Protein AF-A0AB36ESC4-F1 (afdb_monomer)

pLDDT: mean 75.68, std 12.0, range [37.5, 91.62]

Secondary structure (DSSP, 8-state):
--------HHHHHHHHHHHHHHHHHHHHHH-HHHHHHHHHHHHHHHHHTTSS-HHHHHHHHHHHHHHHHHHHHHHHHHHHHHHHHHHHHHTTTT-

Nearest PDB structures (foldseek):
  6o35-assembly1_A  TM=6.332E-01  e=1.457E+00  synthetic construct
  6m6z-assembly1_D  TM=6.536E-01  e=2.249E+00  Escherichia coli
  6o35-assembly1_B-2  TM=6.352E-01  e=3.694E+00  synthetic construct
  6u1s-assembly1_A  TM=6.611E-01  e=9.370E+00  synthetic construct
  1yxr-assembly1_A  TM=3.602E-01  e=3.931E+00  Homo sapiens

Solvent-accessible surface area (backbone atoms only — not comparable to full-atom values): 5425 Å² total; per-residue (Å²): 135,83,80,74,77,75,73,53,67,66,60,54,51,52,53,50,50,54,53,52,52,53,52,34,57,56,33,39,78,78,40,44,70,60,20,52,52,54,50,53,52,51,51,49,52,37,37,77,70,68,75,43,53,74,68,53,47,54,53,52,50,52,51,51,53,51,53,41,53,54,45,52,51,52,51,51,54,49,54,50,51,56,49,53,54,53,57,56,59,57,70,62,75,83,115

Sequence (95 aa):
MSCRKARSPHRAATSLLFRLLRIIRFDLHRDPNVAATRFRQLVLLFRVAGYVDDLQVSRLNKLGDNALYYGLRAALHRARADFWTRHRSEHVKDS

Radius of gyration: 20.74 Å; Cα contacts (8 Å, |Δi|>4): 40; chains: 1; bounding box: 50×39×59 Å

Mean predicted aligned error: 10.77 Å

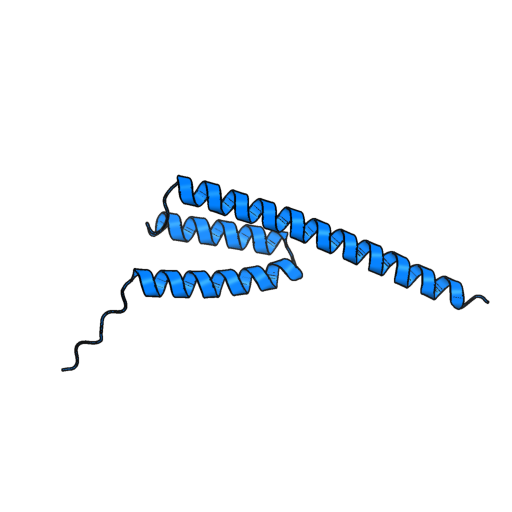Structure (mmCIF, N/CA/C/O backbone):
data_AF-A0AB36ESC4-F1
#
_entry.id   AF-A0AB36ESC4-F1
#
loop_
_atom_site.group_PDB
_atom_site.id
_atom_site.type_symbol
_atom_site.label_atom_id
_atom_site.label_alt_id
_atom_site.label_comp_id
_atom_site.label_asym_id
_atom_site.lab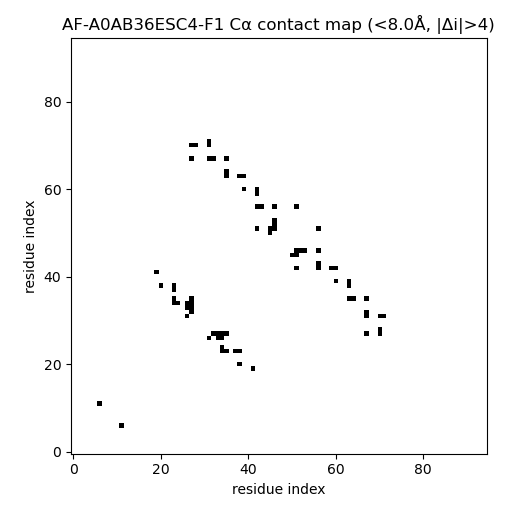el_entity_id
_atom_site.label_seq_id
_atom_site.pdbx_PDB_ins_code
_atom_site.Cartn_x
_atom_site.Cartn_y
_atom_site.Cartn_z
_atom_site.occupancy
_atom_site.B_iso_or_equiv
_atom_site.auth_seq_id
_atom_site.auth_comp_id
_atom_site.auth_asym_id
_atom_site.auth_atom_id
_atom_site.pdbx_PDB_model_num
ATOM 1 N N . MET A 1 1 ? -18.614 -33.598 20.642 1.00 37.50 1 MET A N 1
ATOM 2 C CA . MET A 1 1 ? -18.604 -32.292 19.942 1.00 37.50 1 MET A CA 1
ATOM 3 C C . MET A 1 1 ? -17.238 -31.652 20.130 1.00 37.50 1 MET A C 1
ATOM 5 O O . MET A 1 1 ? -16.898 -31.281 21.242 1.00 37.50 1 MET A O 1
ATOM 9 N N . SER A 1 2 ? -16.411 -31.617 19.082 1.00 43.91 2 SER A N 1
ATOM 10 C CA . SER A 1 2 ? -15.066 -31.034 19.154 1.00 43.91 2 SER A CA 1
ATOM 11 C C . SER A 1 2 ? -15.174 -29.518 18.998 1.00 43.91 2 SER A C 1
ATOM 13 O O . SER A 1 2 ? -15.546 -29.028 17.929 1.00 43.91 2 SER A O 1
ATOM 15 N N . CYS A 1 3 ? -14.899 -28.776 20.071 1.00 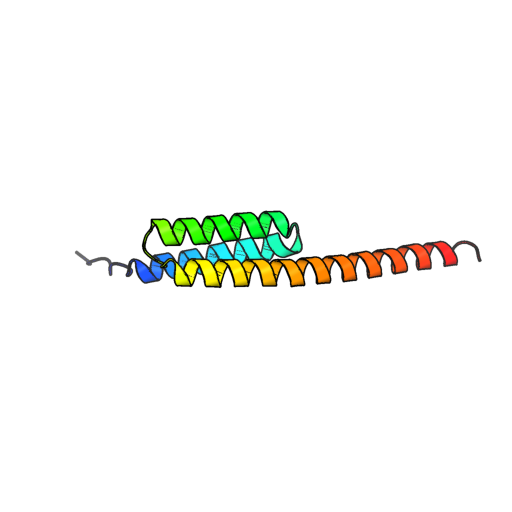48.25 3 CYS A N 1
ATOM 16 C CA . CYS A 1 3 ? -14.757 -27.326 20.031 1.00 48.25 3 CYS A CA 1
ATOM 17 C C . CYS A 1 3 ? -13.633 -26.989 19.044 1.00 48.25 3 CYS A C 1
ATOM 19 O O . CYS A 1 3 ? -12.452 -27.165 19.351 1.00 48.25 3 CYS A O 1
ATOM 21 N N . ARG A 1 4 ? -13.991 -26.530 17.836 1.00 54.38 4 ARG A N 1
ATOM 22 C CA . ARG A 1 4 ? -13.029 -25.978 16.876 1.00 54.38 4 ARG A CA 1
ATOM 23 C C . ARG A 1 4 ? -12.253 -24.893 17.607 1.00 54.38 4 ARG A C 1
ATOM 25 O O . ARG A 1 4 ? -12.823 -23.865 17.954 1.00 54.38 4 ARG A O 1
ATOM 32 N N . LYS A 1 5 ? -10.968 -25.148 17.852 1.00 52.41 5 LYS A N 1
ATOM 33 C CA . LYS A 1 5 ? -9.996 -24.213 18.422 1.00 52.41 5 LYS A CA 1
ATOM 34 C C . LYS A 1 5 ? -10.153 -22.883 17.684 1.00 52.41 5 LYS A C 1
ATOM 36 O O . LYS A 1 5 ? -9.730 -22.780 16.532 1.00 52.41 5 LYS A O 1
ATOM 41 N N . ALA A 1 6 ? -10.843 -21.919 18.297 1.00 54.19 6 ALA A N 1
ATOM 42 C CA . ALA A 1 6 ? -11.089 -20.618 17.698 1.00 54.19 6 ALA A CA 1
ATOM 43 C C . ALA A 1 6 ? -9.718 -20.040 17.343 1.00 54.19 6 ALA A C 1
ATOM 45 O O . ALA A 1 6 ? -8.892 -19.785 18.223 1.00 54.19 6 ALA A O 1
ATOM 46 N N . ARG A 1 7 ? -9.404 -19.947 16.044 1.00 58.88 7 ARG A N 1
ATOM 47 C CA . ARG A 1 7 ? -8.174 -19.281 15.617 1.00 58.88 7 ARG A CA 1
ATOM 48 C C . ARG A 1 7 ? -8.285 -17.865 16.144 1.00 58.88 7 ARG A C 1
ATOM 50 O O . ARG A 1 7 ? -9.217 -17.164 15.770 1.00 58.88 7 ARG A O 1
ATOM 57 N N . SER A 1 8 ? -7.352 -17.488 17.017 1.00 70.62 8 SER A N 1
ATOM 58 C CA . SER A 1 8 ? -7.229 -16.118 17.504 1.00 70.62 8 SER A CA 1
ATOM 59 C C . SER A 1 8 ? -7.408 -15.159 16.315 1.00 70.62 8 SER A C 1
ATOM 61 O O . SER A 1 8 ? -6.694 -15.326 15.317 1.00 70.62 8 SER A O 1
ATOM 63 N N . PRO A 1 9 ? -8.354 -14.205 16.377 1.00 69.94 9 PRO A N 1
ATOM 64 C CA . PRO A 1 9 ? -8.630 -13.283 15.273 1.00 69.94 9 PRO A CA 1
ATOM 65 C C . PRO A 1 9 ? -7.358 -12.544 14.833 1.00 69.94 9 PRO A C 1
ATOM 67 O O . PRO A 1 9 ? -7.120 -12.367 13.640 1.00 69.94 9 PRO A O 1
ATOM 70 N N . HIS A 1 10 ? -6.448 -12.276 15.774 1.00 70.62 10 HIS A N 1
ATOM 71 C CA . HIS A 1 10 ? -5.127 -11.720 15.491 1.00 70.62 10 HIS A CA 1
ATOM 72 C C . HIS A 1 10 ? -4.262 -12.611 14.598 1.00 70.62 10 HIS A C 1
ATOM 74 O O . HIS A 1 10 ? -3.626 -12.091 13.686 1.00 70.62 10 HIS A O 1
ATOM 80 N N . ARG A 1 11 ? -4.252 -13.939 14.799 1.00 75.81 11 ARG A N 1
ATOM 81 C CA . ARG A 1 11 ? -3.490 -14.881 13.950 1.00 75.81 11 ARG A CA 1
ATOM 82 C C . ARG A 1 11 ? -4.041 -14.951 12.528 1.00 75.81 11 ARG A C 1
ATOM 84 O O . ARG A 1 11 ? -3.275 -15.095 11.577 1.00 75.81 11 ARG A O 1
ATOM 91 N N . ALA A 1 12 ? -5.361 -14.864 12.375 1.00 78.38 12 ALA A N 1
ATOM 92 C CA . ALA A 1 12 ? -5.991 -14.819 11.059 1.00 78.38 12 ALA A CA 1
ATOM 93 C C . ALA A 1 12 ? -5.649 -13.508 10.330 1.00 78.38 12 ALA A C 1
ATOM 95 O O . ALA A 1 12 ? -5.240 -13.548 9.170 1.00 78.38 12 ALA A O 1
ATOM 96 N N . ALA A 1 13 ? -5.720 -12.373 11.032 1.00 77.12 13 ALA A N 1
ATOM 97 C CA . ALA A 1 13 ? -5.371 -11.061 10.495 1.00 77.12 13 ALA A CA 1
ATOM 98 C C . ALA A 1 13 ? -3.887 -10.956 10.107 1.00 77.12 13 ALA A C 1
ATOM 100 O O . ALA A 1 13 ? -3.576 -10.483 9.017 1.00 77.12 13 ALA A O 1
ATOM 101 N N . THR A 1 14 ? -2.960 -11.471 10.925 1.00 80.44 14 THR A N 1
ATOM 102 C CA . THR A 1 14 ? -1.530 -11.504 10.554 1.00 80.44 14 THR A CA 1
ATOM 103 C C . THR A 1 14 ? -1.282 -12.401 9.348 1.00 80.44 14 THR A C 1
ATOM 105 O O . THR A 1 14 ? -0.556 -12.013 8.437 1.00 80.44 14 THR A O 1
ATOM 108 N N . SER A 1 15 ? -1.898 -13.586 9.292 1.00 82.31 15 SER A N 1
ATOM 109 C CA . SER A 1 15 ? -1.762 -14.476 8.132 1.00 82.31 15 SER A CA 1
ATOM 110 C C . SER A 1 15 ? -2.265 -13.821 6.841 1.00 82.31 15 SER A C 1
ATOM 112 O O . SER A 1 15 ? -1.611 -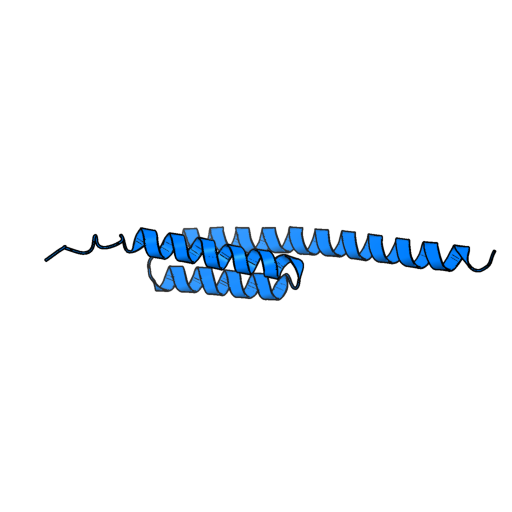13.930 5.800 1.00 82.31 15 SER A O 1
ATOM 114 N N . LEU A 1 16 ? -3.391 -13.107 6.915 1.00 80.44 16 LEU A N 1
ATOM 115 C CA . LEU A 1 16 ? -3.937 -12.336 5.803 1.00 80.44 16 LEU A CA 1
ATOM 116 C C . LEU A 1 16 ? -2.985 -11.205 5.389 1.00 80.44 16 LEU A C 1
ATOM 118 O O . LEU A 1 16 ? -2.690 -11.073 4.203 1.00 80.44 16 LEU A O 1
ATOM 122 N N . LEU A 1 17 ? -2.442 -10.456 6.356 1.00 81.69 17 LEU A N 1
ATOM 123 C CA . LEU A 1 17 ? -1.470 -9.388 6.116 1.00 81.69 17 LEU A CA 1
ATOM 124 C C . LEU A 1 17 ? -0.256 -9.906 5.336 1.00 81.69 17 LEU A C 1
ATOM 126 O O . LEU A 1 17 ? 0.094 -9.348 4.301 1.00 81.69 17 LEU A O 1
ATOM 130 N N . PHE A 1 18 ? 0.351 -11.012 5.778 1.00 80.31 18 PHE A N 1
ATOM 131 C CA . PHE A 1 18 ? 1.513 -11.600 5.103 1.00 80.31 18 PHE A CA 1
ATOM 132 C C . PHE A 1 18 ? 1.208 -12.043 3.669 1.00 80.31 18 PHE A C 1
ATOM 134 O O . PHE A 1 18 ? 2.030 -11.846 2.772 1.00 80.31 18 PHE A O 1
ATOM 141 N N . ARG A 1 19 ? 0.028 -12.627 3.432 1.00 80.38 19 ARG A N 1
ATOM 142 C CA . ARG A 1 19 ? -0.398 -13.027 2.082 1.00 80.38 19 ARG A CA 1
ATOM 143 C C . ARG A 1 19 ? -0.582 -11.814 1.171 1.00 80.38 19 ARG A C 1
ATOM 145 O O . ARG A 1 19 ? -0.098 -11.839 0.044 1.00 80.38 19 ARG A O 1
ATOM 152 N N . LEU A 1 20 ? -1.217 -10.753 1.665 1.00 79.31 20 LEU A N 1
ATOM 153 C CA . LEU A 1 20 ? -1.458 -9.531 0.894 1.00 79.31 20 LEU A CA 1
ATOM 154 C C . LEU A 1 20 ? -0.155 -8.765 0.618 1.00 79.31 20 LEU A C 1
ATOM 156 O O . LEU A 1 20 ? 0.074 -8.342 -0.512 1.00 79.31 20 LEU A O 1
ATOM 160 N N . LEU A 1 21 ? 0.761 -8.693 1.589 1.00 79.44 21 LEU A N 1
ATOM 161 C CA . LEU A 1 21 ? 2.099 -8.120 1.389 1.00 79.44 21 LEU A CA 1
ATOM 162 C C . LEU A 1 21 ? 2.910 -8.876 0.330 1.00 79.44 21 LEU A C 1
ATOM 164 O O . LEU A 1 21 ? 3.648 -8.262 -0.440 1.00 79.44 21 LEU A O 1
ATOM 168 N N . ARG A 1 22 ? 2.765 -10.204 0.247 1.00 79.56 22 ARG A N 1
ATOM 169 C CA . ARG A 1 22 ? 3.434 -11.008 -0.785 1.00 79.56 22 ARG A CA 1
ATOM 170 C C . ARG A 1 22 ? 2.926 -10.683 -2.192 1.00 79.56 22 ARG A C 1
ATOM 172 O O . ARG A 1 22 ? 3.733 -10.641 -3.116 1.00 79.56 22 ARG A O 1
ATOM 179 N N . ILE A 1 23 ? 1.626 -10.429 -2.345 1.00 74.31 23 ILE A N 1
ATOM 180 C CA . ILE A 1 23 ? 1.023 -10.009 -3.621 1.00 74.31 23 ILE A CA 1
ATOM 181 C C . ILE A 1 23 ? 1.540 -8.621 -4.010 1.00 74.31 23 ILE A C 1
ATOM 183 O O . ILE A 1 23 ? 2.037 -8.441 -5.116 1.00 74.31 23 ILE A O 1
ATOM 187 N N . ILE A 1 24 ? 1.536 -7.675 -3.069 1.00 73.69 24 ILE A N 1
ATOM 188 C CA . ILE A 1 24 ? 2.049 -6.315 -3.290 1.00 73.69 24 ILE A CA 1
ATOM 189 C C . ILE A 1 24 ? 3.531 -6.334 -3.688 1.00 73.69 24 ILE A C 1
ATOM 191 O O . ILE A 1 24 ? 3.944 -5.584 -4.568 1.00 73.69 24 ILE A O 1
ATOM 195 N N . ARG A 1 25 ? 4.346 -7.211 -3.085 1.00 73.12 25 ARG A N 1
ATOM 196 C CA . ARG A 1 25 ? 5.754 -7.381 -3.475 1.00 73.12 25 ARG A CA 1
ATOM 197 C C . ARG A 1 25 ? 5.899 -7.833 -4.928 1.00 73.12 25 ARG A C 1
ATOM 199 O O . ARG A 1 25 ? 6.834 -7.408 -5.596 1.00 73.12 25 ARG A O 1
ATOM 206 N N . PHE A 1 26 ? 5.010 -8.700 -5.405 1.00 70.69 26 PHE A N 1
ATOM 207 C CA . PHE A 1 26 ? 5.015 -9.112 -6.804 1.00 70.69 26 PHE A CA 1
ATOM 208 C C . PHE A 1 26 ? 4.643 -7.942 -7.723 1.00 70.69 26 PHE A C 1
ATOM 210 O O . PHE A 1 26 ? 5.342 -7.691 -8.702 1.00 70.69 26 PHE A O 1
ATOM 217 N N . ASP A 1 27 ? 3.611 -7.175 -7.361 1.00 69.50 27 ASP A N 1
ATOM 218 C CA . ASP A 1 27 ? 3.222 -5.974 -8.105 1.00 69.50 27 ASP A CA 1
ATOM 219 C C . ASP A 1 27 ? 4.334 -4.922 -8.131 1.00 69.50 27 ASP A C 1
ATOM 221 O O . ASP A 1 27 ? 4.522 -4.291 -9.160 1.00 69.50 27 ASP A O 1
ATOM 225 N N . LEU A 1 28 ? 5.125 -4.772 -7.060 1.00 70.12 28 LEU A N 1
ATOM 226 C CA . LEU A 1 28 ? 6.218 -3.791 -6.985 1.00 70.12 28 LEU A CA 1
ATOM 227 C C . LEU A 1 28 ? 7.235 -3.952 -8.126 1.00 70.12 28 LEU A C 1
ATOM 229 O O . LEU A 1 28 ? 7.807 -2.968 -8.588 1.00 70.12 28 LEU A O 1
ATOM 233 N N . HIS A 1 29 ? 7.454 -5.185 -8.587 1.00 70.44 29 HIS A N 1
ATOM 234 C CA . HIS A 1 29 ? 8.351 -5.470 -9.706 1.00 70.44 29 HIS A CA 1
ATOM 235 C C . HIS A 1 29 ? 7.737 -5.160 -11.076 1.00 70.44 29 HIS A C 1
ATOM 237 O O . HIS A 1 29 ? 8.484 -4.959 -12.032 1.00 70.44 29 HIS A O 1
ATOM 243 N N . ARG A 1 30 ? 6.404 -5.147 -11.185 1.00 73.12 30 ARG A N 1
ATOM 244 C CA . ARG A 1 30 ? 5.673 -4.929 -12.440 1.00 73.12 30 ARG A CA 1
ATOM 245 C C . ARG A 1 30 ? 5.228 -3.477 -12.597 1.00 73.12 30 ARG A C 1
ATOM 247 O O . ARG A 1 30 ? 5.444 -2.889 -13.649 1.00 73.12 30 ARG A O 1
ATOM 254 N N . ASP A 1 31 ? 4.601 -2.932 -11.562 1.00 77.56 31 ASP A N 1
ATOM 255 C CA . ASP A 1 31 ? 4.117 -1.560 -11.474 1.00 77.56 31 ASP A CA 1
ATOM 256 C C . ASP A 1 31 ? 4.212 -1.064 -10.014 1.00 77.56 31 ASP A C 1
ATOM 258 O O . ASP A 1 31 ? 3.365 -1.393 -9.168 1.00 77.56 31 ASP A O 1
ATOM 262 N N . PRO A 1 32 ? 5.236 -0.255 -9.691 1.00 74.00 32 PRO A N 1
ATOM 263 C CA . PRO A 1 32 ? 5.435 0.233 -8.335 1.00 74.00 32 PRO A CA 1
ATOM 264 C C . PRO A 1 32 ? 4.302 1.157 -7.864 1.00 74.00 32 PRO A C 1
ATOM 266 O O . PRO A 1 32 ? 3.953 1.125 -6.686 1.00 74.00 32 PRO A O 1
ATOM 269 N N . ASN A 1 33 ? 3.657 1.924 -8.747 1.00 76.50 33 ASN A N 1
ATOM 270 C CA . ASN A 1 33 ? 2.583 2.846 -8.360 1.00 76.50 33 ASN A CA 1
ATOM 271 C C . ASN A 1 33 ? 1.304 2.094 -7.963 1.00 76.50 33 ASN A C 1
ATOM 273 O O . ASN A 1 33 ? 0.615 2.456 -7.001 1.00 76.50 33 ASN A O 1
ATOM 277 N N . VAL A 1 34 ? 0.996 1.002 -8.663 1.00 81.75 34 VAL A N 1
ATOM 278 C CA . VAL A 1 34 ? -0.125 0.125 -8.299 1.00 81.75 34 VAL A CA 1
ATOM 279 C C . VAL A 1 34 ? 0.157 -0.582 -6.973 1.00 81.75 34 VAL A C 1
ATOM 281 O O . VAL A 1 34 ? -0.719 -0.630 -6.103 1.00 81.75 34 VAL A O 1
ATOM 284 N N . ALA A 1 35 ? 1.387 -1.063 -6.768 1.00 82.25 35 ALA A N 1
ATOM 285 C CA . ALA A 1 35 ? 1.805 -1.667 -5.504 1.00 82.25 35 ALA A CA 1
ATOM 286 C C . ALA A 1 35 ? 1.681 -0.685 -4.322 1.00 82.25 35 ALA A C 1
ATOM 288 O O . ALA A 1 35 ? 1.156 -1.055 -3.269 1.00 82.25 35 ALA A O 1
ATOM 289 N N . ALA A 1 36 ? 2.075 0.580 -4.516 1.00 80.69 36 ALA A N 1
ATOM 290 C CA . ALA A 1 36 ? 1.915 1.667 -3.545 1.00 80.69 36 ALA A CA 1
ATOM 291 C C . ALA A 1 36 ? 0.466 1.822 -3.083 1.00 80.69 36 ALA A C 1
ATOM 293 O O . ALA A 1 36 ? 0.161 1.886 -1.891 1.00 80.69 36 ALA A O 1
ATOM 294 N N . THR A 1 37 ? -0.432 1.887 -4.064 1.00 84.12 37 THR A N 1
ATOM 295 C CA . THR A 1 37 ? -1.852 2.145 -3.848 1.00 84.12 37 THR A CA 1
ATOM 296 C C . THR A 1 37 ? -2.483 0.991 -3.079 1.00 84.12 37 THR A C 1
ATOM 298 O O . THR A 1 37 ? -3.147 1.213 -2.066 1.00 84.12 37 THR A O 1
ATOM 301 N N . ARG A 1 38 ? -2.192 -0.250 -3.490 1.00 85.69 38 ARG A N 1
ATOM 302 C CA . ARG A 1 38 ? -2.663 -1.465 -2.808 1.00 85.69 38 ARG A CA 1
ATOM 303 C C . ARG A 1 38 ? -2.135 -1.558 -1.377 1.00 85.69 38 ARG A C 1
ATOM 305 O O . ARG A 1 38 ? -2.879 -1.931 -0.473 1.00 85.69 38 ARG A O 1
ATOM 312 N N . PHE A 1 39 ? -0.879 -1.174 -1.146 1.00 86.31 39 PHE A N 1
ATOM 313 C CA . PHE A 1 39 ? -0.301 -1.125 0.196 1.00 86.31 39 PHE A CA 1
ATOM 314 C C . PHE A 1 39 ? -1.016 -0.113 1.099 1.00 86.31 39 PHE A C 1
ATOM 316 O O . PHE A 1 39 ? -1.409 -0.459 2.211 1.00 86.31 39 PHE A O 1
ATOM 323 N N . ARG A 1 40 ? -1.261 1.111 0.619 1.00 87.31 40 ARG A N 1
ATOM 324 C CA . ARG A 1 40 ? -1.987 2.136 1.390 1.00 87.31 40 ARG A CA 1
ATOM 325 C C . ARG A 1 40 ? -3.426 1.708 1.698 1.00 87.31 40 ARG A C 1
ATOM 327 O O . ARG A 1 40 ? -3.889 1.891 2.822 1.00 87.31 40 ARG A O 1
ATOM 334 N N . GLN A 1 41 ? -4.111 1.077 0.740 1.00 89.12 41 GLN A N 1
ATOM 335 C CA . GLN A 1 41 ? -5.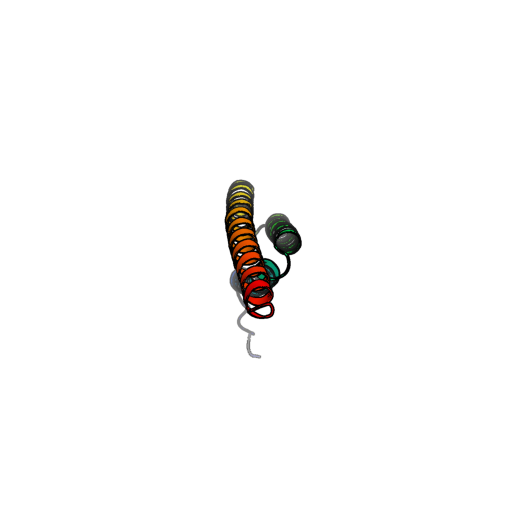443 0.492 0.949 1.00 89.12 41 GLN A CA 1
ATOM 336 C C . GLN A 1 41 ? -5.427 -0.601 2.027 1.00 89.12 41 GLN A C 1
ATOM 338 O O . GLN A 1 41 ? -6.309 -0.635 2.882 1.00 89.12 41 GLN A O 1
ATOM 343 N N . LEU A 1 42 ? -4.406 -1.461 2.029 1.00 89.00 42 LEU A N 1
ATOM 344 C CA . LEU A 1 42 ? -4.231 -2.499 3.043 1.00 89.00 42 LEU A CA 1
ATOM 345 C C . LEU A 1 42 ? -4.027 -1.904 4.442 1.00 89.00 42 LEU A C 1
ATOM 347 O O . LEU A 1 42 ? -4.677 -2.335 5.391 1.00 89.00 42 LEU A O 1
ATOM 351 N N . VAL A 1 43 ? -3.165 -0.894 4.569 1.00 88.38 43 VAL A N 1
ATOM 352 C CA . VAL A 1 43 ? -2.933 -0.190 5.840 1.00 88.38 43 VAL A CA 1
ATOM 353 C C . VAL A 1 43 ? -4.229 0.453 6.348 1.00 88.38 43 VAL A C 1
ATOM 355 O O . VAL A 1 43 ? -4.554 0.327 7.529 1.00 88.38 43 VAL A O 1
ATOM 358 N N . LEU A 1 44 ? -5.011 1.076 5.459 1.00 89.75 44 LEU A N 1
ATOM 359 C CA . LEU A 1 44 ? -6.305 1.667 5.805 1.00 89.75 44 LEU A CA 1
ATOM 360 C C . LEU A 1 44 ? -7.314 0.613 6.286 1.00 89.75 44 LEU A C 1
ATOM 362 O O . LEU A 1 44 ? -7.983 0.832 7.293 1.00 89.75 44 LEU A O 1
ATOM 366 N N . LEU A 1 45 ? -7.395 -0.544 5.623 1.00 90.12 45 LEU A N 1
ATOM 367 C CA . LEU A 1 45 ? -8.267 -1.647 6.044 1.00 90.12 45 LEU A CA 1
ATOM 368 C C . LEU A 1 45 ? -7.912 -2.148 7.447 1.00 90.12 45 LEU A C 1
ATOM 370 O O . LEU A 1 45 ? -8.801 -2.380 8.264 1.00 90.12 45 LEU A O 1
ATOM 374 N N . PHE A 1 46 ? -6.620 -2.277 7.751 1.00 86.75 46 PHE A N 1
ATOM 375 C CA . PHE A 1 46 ? -6.164 -2.701 9.075 1.00 86.75 46 PHE A CA 1
ATOM 376 C C . PHE A 1 46 ? -6.448 -1.648 10.149 1.00 86.75 46 PHE A C 1
ATOM 378 O O . PHE A 1 46 ? -6.759 -2.019 11.281 1.00 86.75 46 PHE A O 1
ATOM 385 N N . ARG A 1 47 ? -6.396 -0.356 9.800 1.00 90.31 47 ARG A N 1
ATOM 386 C CA . ARG A 1 47 ? -6.795 0.737 10.696 1.00 90.31 47 ARG A CA 1
ATOM 387 C C . ARG A 1 47 ? -8.288 0.671 11.010 1.00 90.31 47 ARG A C 1
ATOM 389 O O . ARG A 1 47 ? -8.662 0.675 12.175 1.00 90.31 47 ARG A O 1
ATOM 396 N N . VAL A 1 48 ? -9.134 0.577 9.981 1.00 91.62 48 VAL A N 1
ATOM 397 C CA . VAL A 1 48 ? -10.601 0.508 10.136 1.00 91.62 48 VAL A CA 1
ATOM 398 C C . VAL A 1 48 ? -11.017 -0.727 10.938 1.00 91.62 48 VAL A C 1
ATOM 400 O O . VAL A 1 48 ? -11.939 -0.660 11.741 1.00 91.62 48 VAL A O 1
ATOM 403 N N . ALA A 1 49 ? -10.304 -1.841 10.775 1.00 87.06 49 ALA A N 1
ATOM 404 C CA . ALA A 1 49 ? -10.538 -3.063 11.536 1.00 87.06 49 ALA A CA 1
ATOM 405 C C . ALA A 1 49 ? -9.937 -3.052 12.961 1.00 87.06 49 ALA A C 1
ATOM 407 O O . ALA A 1 49 ? -10.032 -4.057 13.662 1.00 87.06 49 ALA A O 1
ATOM 408 N N . GLY A 1 50 ? -9.309 -1.950 13.392 1.00 88.12 50 GLY A N 1
ATOM 409 C CA . GLY A 1 50 ? -8.763 -1.790 14.744 1.00 88.12 50 GLY A CA 1
ATOM 410 C C . GLY A 1 50 ? -7.478 -2.578 15.021 1.00 88.12 50 GLY A C 1
ATOM 411 O O . GLY A 1 50 ? -7.114 -2.764 16.178 1.00 88.12 50 GLY A O 1
ATOM 412 N N . TYR A 1 51 ? -6.783 -3.058 13.984 1.00 85.81 51 TYR A N 1
ATOM 413 C CA . TYR A 1 51 ? -5.533 -3.812 14.140 1.00 85.81 51 TYR A CA 1
ATOM 414 C C . TYR A 1 51 ? -4.288 -2.928 14.243 1.00 85.81 51 TYR A C 1
ATOM 416 O O . TYR A 1 51 ? -3.263 -3.403 14.727 1.00 85.81 51 TYR A O 1
ATOM 424 N N . VAL A 1 52 ? -4.355 -1.683 13.762 1.00 86.56 52 VAL A N 1
ATOM 425 C CA . VAL A 1 52 ? -3.244 -0.721 13.795 1.00 86.56 52 VAL A CA 1
ATOM 426 C C . VAL A 1 52 ? -3.744 0.665 14.195 1.00 86.56 52 VAL A C 1
ATOM 428 O O . VAL A 1 52 ? -4.839 1.073 13.808 1.00 86.56 52 VAL A O 1
ATOM 431 N N . ASP A 1 53 ? -2.927 1.386 14.960 1.00 90.62 53 ASP A N 1
ATOM 432 C CA . ASP A 1 53 ? -3.191 2.763 15.388 1.00 90.62 53 ASP A CA 1
ATOM 433 C C . ASP A 1 53 ? -2.646 3.808 14.388 1.00 90.62 53 ASP A C 1
ATOM 435 O O . ASP A 1 53 ? -1.961 3.482 13.414 1.00 90.62 53 ASP A O 1
ATOM 439 N N . ASP A 1 54 ? -2.938 5.088 14.627 1.00 89.75 54 ASP A N 1
ATOM 440 C CA . ASP A 1 54 ? -2.514 6.199 13.764 1.00 89.75 54 ASP A CA 1
ATOM 441 C C . ASP A 1 54 ? -0.991 6.328 13.620 1.00 89.75 54 ASP A C 1
ATOM 443 O O . ASP A 1 54 ? -0.476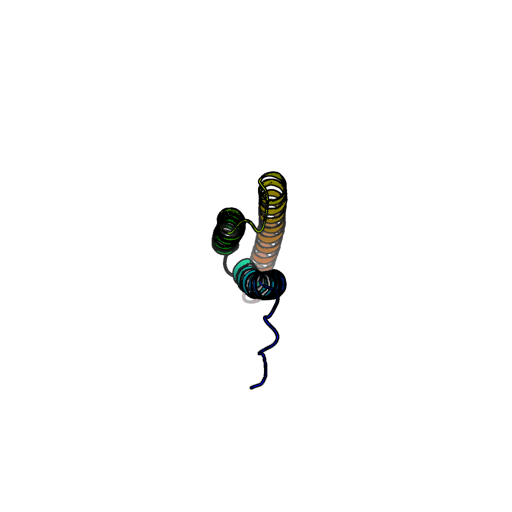 6.649 12.541 1.00 89.75 54 ASP A O 1
ATOM 447 N N . LEU A 1 55 ? -0.249 6.041 14.690 1.00 91.25 55 LEU A N 1
ATOM 448 C CA . LEU A 1 55 ? 1.208 6.089 14.681 1.00 91.25 55 LEU A CA 1
ATOM 449 C C . LEU A 1 55 ? 1.776 4.956 13.816 1.00 91.25 55 LEU A C 1
ATOM 451 O O . LEU A 1 55 ? 2.702 5.173 13.029 1.00 91.25 55 LEU A O 1
ATOM 455 N N . GLN A 1 56 ? 1.206 3.758 13.926 1.00 88.12 56 GLN A N 1
ATOM 456 C CA . GLN A 1 56 ? 1.553 2.601 13.108 1.00 88.12 56 GLN A CA 1
ATOM 457 C C . GLN A 1 56 ? 1.225 2.848 11.636 1.00 88.12 56 GLN A C 1
ATOM 459 O O . GLN A 1 56 ? 2.070 2.583 10.784 1.00 88.12 56 GLN A O 1
ATOM 464 N N . VAL A 1 57 ? 0.065 3.433 11.326 1.00 88.62 57 VAL A N 1
ATOM 465 C CA . VAL A 1 57 ? -0.314 3.823 9.957 1.00 88.62 57 VAL A CA 1
ATOM 466 C C . VAL A 1 57 ? 0.703 4.795 9.358 1.00 88.62 57 VAL A C 1
ATOM 468 O O . VAL A 1 57 ? 1.166 4.585 8.238 1.00 88.62 57 VAL A O 1
ATOM 471 N N . SER A 1 58 ? 1.109 5.825 10.107 1.00 88.25 58 SER A N 1
ATOM 472 C CA . SER A 1 58 ? 2.112 6.799 9.654 1.00 88.25 58 SER A CA 1
ATOM 473 C C . SER A 1 58 ? 3.467 6.142 9.352 1.00 88.25 58 SER A C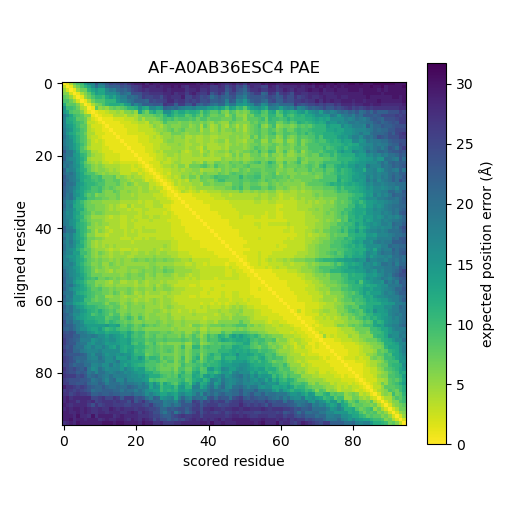 1
ATOM 475 O O . SER A 1 58 ? 4.065 6.377 8.298 1.00 88.25 58 SER A O 1
ATOM 477 N N . ARG A 1 59 ? 3.934 5.250 10.237 1.00 87.88 59 ARG A N 1
ATOM 478 C CA . ARG A 1 59 ? 5.182 4.491 10.043 1.00 87.88 59 ARG A CA 1
ATOM 479 C C . ARG A 1 59 ? 5.101 3.542 8.849 1.00 87.88 59 ARG A C 1
ATOM 481 O O . ARG A 1 59 ? 6.046 3.476 8.066 1.00 87.88 59 ARG A O 1
ATOM 488 N N . LEU A 1 60 ? 3.983 2.834 8.698 1.00 86.25 60 LEU A N 1
ATOM 489 C CA . LEU A 1 60 ? 3.746 1.921 7.583 1.00 86.25 60 LEU A CA 1
ATOM 490 C C . LEU A 1 60 ? 3.716 2.674 6.254 1.00 86.25 60 LEU A C 1
ATOM 492 O O . LEU A 1 60 ? 4.386 2.253 5.318 1.00 86.25 60 LEU A O 1
ATOM 496 N N . ASN A 1 61 ? 3.033 3.816 6.180 1.00 85.75 61 ASN A N 1
ATOM 497 C CA . ASN A 1 61 ? 3.007 4.640 4.971 1.00 85.75 61 ASN A CA 1
ATOM 498 C C . ASN A 1 61 ? 4.403 5.156 4.597 1.00 85.75 61 ASN A C 1
ATOM 500 O O . ASN A 1 61 ? 4.798 5.004 3.445 1.00 85.75 61 ASN A O 1
ATOM 504 N N . LYS A 1 62 ? 5.198 5.641 5.565 1.00 87.06 62 LYS A N 1
ATOM 505 C CA . LYS A 1 62 ? 6.606 6.015 5.322 1.00 87.06 62 LYS A CA 1
ATOM 506 C C . LYS A 1 62 ? 7.454 4.844 4.819 1.00 87.06 62 LYS A C 1
ATOM 508 O O . LYS A 1 62 ? 8.294 5.024 3.941 1.00 87.06 62 LYS A O 1
ATOM 513 N N . LEU A 1 63 ? 7.252 3.645 5.369 1.00 81.81 63 LEU A N 1
ATOM 514 C CA . LEU A 1 63 ? 7.927 2.432 4.900 1.00 81.81 63 LEU A CA 1
ATOM 515 C C . LEU A 1 63 ? 7.539 2.114 3.448 1.00 81.81 63 LEU A C 1
ATOM 517 O O . LEU A 1 63 ? 8.411 1.803 2.639 1.00 81.81 63 LEU A O 1
ATOM 521 N N . GLY A 1 64 ? 6.250 2.236 3.123 1.00 81.06 64 GLY A N 1
ATOM 522 C CA . GLY A 1 64 ? 5.735 2.109 1.763 1.00 81.06 64 GLY A CA 1
ATOM 523 C C . GLY A 1 64 ? 6.391 3.107 0.810 1.00 81.06 64 GLY A C 1
ATOM 524 O O . GLY A 1 64 ? 6.931 2.699 -0.213 1.00 81.06 64 GLY A O 1
ATOM 525 N N . ASP A 1 65 ? 6.436 4.388 1.174 1.00 82.75 65 ASP A N 1
ATOM 526 C CA . ASP A 1 65 ? 7.031 5.448 0.350 1.00 82.75 65 ASP A CA 1
ATOM 527 C C . ASP A 1 65 ? 8.529 5.220 0.098 1.00 82.75 65 ASP A C 1
ATOM 529 O O . ASP A 1 65 ? 9.002 5.346 -1.033 1.00 82.75 65 ASP A O 1
ATOM 533 N N . ASN A 1 66 ? 9.272 4.786 1.118 1.00 79.94 66 ASN A N 1
ATOM 534 C CA . ASN A 1 66 ? 10.679 4.418 0.962 1.00 79.94 66 ASN A CA 1
ATOM 535 C C . ASN A 1 66 ? 10.853 3.210 0.033 1.00 79.94 66 ASN A C 1
ATOM 537 O O . ASN A 1 66 ? 11.717 3.225 -0.845 1.00 79.94 66 ASN A O 1
ATOM 541 N N . ALA A 1 67 ? 10.031 2.169 0.186 1.00 74.88 67 ALA A N 1
ATOM 542 C CA . ALA A 1 67 ? 10.087 0.992 -0.678 1.00 74.88 67 ALA A CA 1
ATOM 543 C C . ALA A 1 67 ? 9.816 1.349 -2.150 1.00 74.88 67 ALA A C 1
ATOM 545 O O . ALA A 1 67 ? 10.480 0.820 -3.043 1.00 74.88 67 ALA A O 1
ATOM 546 N N . LEU A 1 68 ? 8.901 2.287 -2.402 1.00 74.38 68 LEU A N 1
ATOM 547 C CA . LEU A 1 68 ? 8.624 2.809 -3.740 1.00 74.38 68 LEU A CA 1
ATOM 548 C C . LEU A 1 68 ? 9.787 3.609 -4.299 1.00 74.38 68 LEU A C 1
ATOM 550 O O . LEU A 1 68 ? 10.154 3.407 -5.453 1.00 74.38 68 LEU A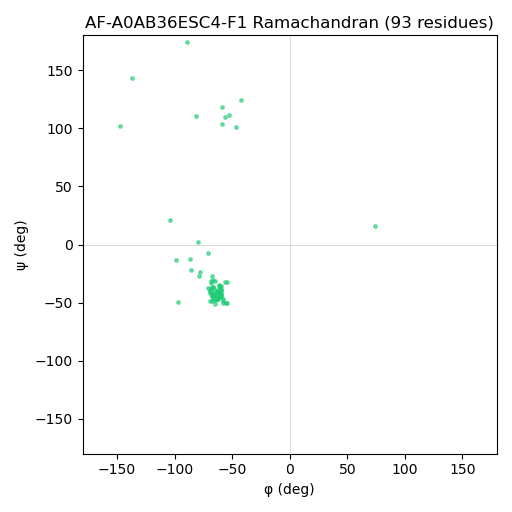 O 1
ATOM 554 N N . TYR A 1 69 ? 10.395 4.470 -3.486 1.00 77.62 69 TYR A N 1
ATOM 555 C CA . TYR A 1 69 ? 11.559 5.246 -3.896 1.00 77.62 69 TYR A CA 1
ATOM 556 C C . TYR A 1 69 ? 12.712 4.336 -4.345 1.00 77.62 69 TYR A C 1
ATOM 558 O O . TYR A 1 69 ? 13.256 4.502 -5.440 1.00 77.62 69 TYR A O 1
ATOM 566 N N . TYR A 1 70 ? 13.048 3.318 -3.546 1.00 73.31 70 TYR A N 1
ATOM 567 C CA . TYR A 1 70 ? 14.095 2.357 -3.906 1.00 73.31 70 TYR A CA 1
ATOM 568 C C . TYR A 1 70 ? 13.694 1.458 -5.082 1.00 73.31 70 TYR A C 1
ATOM 570 O O . TYR A 1 70 ? 14.532 1.175 -5.939 1.00 73.31 70 TYR A O 1
ATOM 578 N N . GLY A 1 71 ? 12.426 1.043 -5.160 1.00 70.56 71 GLY A N 1
ATOM 579 C CA . GLY A 1 71 ? 11.900 0.254 -6.275 1.00 70.56 71 GLY A CA 1
ATOM 580 C C . GLY A 1 71 ? 11.965 1.005 -7.606 1.00 70.56 71 GLY A C 1
ATOM 581 O O . GLY A 1 71 ? 12.484 0.478 -8.590 1.00 70.56 71 GLY A O 1
ATOM 582 N N . LEU A 1 72 ? 11.530 2.266 -7.625 1.00 70.81 72 LEU A N 1
ATOM 583 C CA . LEU A 1 72 ? 11.593 3.142 -8.794 1.00 70.81 72 LEU A CA 1
ATOM 584 C C . LEU A 1 72 ? 13.040 3.406 -9.214 1.00 70.81 72 LEU A C 1
ATOM 586 O O . LEU A 1 72 ? 13.373 3.322 -10.396 1.00 70.81 72 LEU A O 1
ATOM 590 N N . ARG A 1 73 ? 13.925 3.662 -8.247 1.00 75.88 73 ARG A N 1
ATOM 591 C CA . ARG A 1 73 ? 15.356 3.835 -8.510 1.00 75.88 73 ARG A CA 1
ATOM 592 C C . ARG A 1 73 ? 15.964 2.584 -9.149 1.00 75.88 73 ARG A C 1
ATOM 594 O O . ARG A 1 73 ? 16.690 2.698 -10.133 1.00 75.88 73 ARG A O 1
ATOM 601 N N . ALA A 1 74 ? 15.649 1.394 -8.639 1.00 74.75 74 ALA A N 1
ATOM 602 C CA . ALA A 1 74 ? 16.112 0.135 -9.218 1.00 74.75 74 ALA A CA 1
ATOM 603 C C . ALA A 1 74 ? 15.567 -0.087 -10.642 1.00 74.75 74 ALA A C 1
ATOM 605 O O . ALA A 1 74 ? 16.321 -0.498 -11.526 1.00 74.75 74 ALA A O 1
ATOM 606 N N . ALA A 1 75 ? 14.292 0.234 -10.886 1.00 71.00 75 ALA A N 1
ATOM 607 C CA . ALA A 1 75 ? 13.681 0.153 -12.211 1.00 71.00 75 ALA A CA 1
ATOM 608 C C . ALA A 1 75 ? 14.350 1.108 -13.215 1.00 71.00 75 ALA A C 1
ATOM 610 O O . ALA A 1 75 ? 14.665 0.697 -14.329 1.00 71.00 75 ALA A O 1
ATOM 611 N N . LEU A 1 76 ? 14.653 2.346 -12.807 1.00 75.38 76 LEU A N 1
ATOM 612 C CA . LEU A 1 76 ? 15.387 3.317 -13.625 1.00 75.38 76 LEU A CA 1
ATOM 613 C C . LEU A 1 76 ? 16.811 2.846 -13.942 1.00 75.38 76 LEU A C 1
ATOM 615 O O . LEU A 1 76 ? 17.256 2.958 -15.084 1.00 75.38 76 LEU A O 1
ATOM 619 N N . HIS A 1 77 ? 17.524 2.283 -12.961 1.00 78.12 77 HIS A N 1
ATOM 620 C CA . HIS A 1 77 ? 18.849 1.703 -13.197 1.00 78.12 77 HIS A CA 1
ATOM 621 C C . HIS A 1 77 ? 18.795 0.535 -14.189 1.00 78.12 77 HIS A C 1
ATOM 623 O O . HIS A 1 77 ? 19.661 0.441 -15.059 1.00 78.12 77 HIS A O 1
ATOM 629 N N . ARG A 1 78 ? 17.766 -0.315 -14.106 1.00 77.00 78 ARG A N 1
ATOM 630 C CA . ARG A 1 78 ? 17.561 -1.428 -15.040 1.00 77.00 78 ARG A CA 1
ATOM 631 C C . ARG A 1 78 ? 17.218 -0.942 -16.448 1.00 77.00 78 ARG A C 1
ATOM 633 O O . ARG A 1 78 ? 17.883 -1.344 -17.391 1.00 77.00 78 ARG A O 1
ATOM 640 N N . ALA A 1 79 ? 16.270 -0.016 -16.584 1.00 77.88 79 ALA A N 1
ATOM 641 C CA . ALA A 1 79 ? 15.901 0.568 -17.874 1.00 77.88 79 ALA A CA 1
ATOM 642 C C . ALA A 1 79 ? 17.092 1.265 -18.550 1.00 77.88 79 ALA A C 1
ATOM 644 O O . ALA A 1 79 ? 17.285 1.139 -19.758 1.00 77.88 79 ALA A O 1
ATOM 6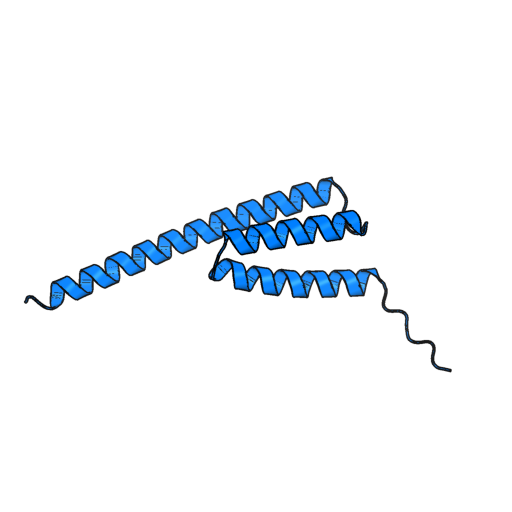45 N N . ARG A 1 80 ? 17.936 1.949 -17.763 1.00 79.44 80 ARG A N 1
ATOM 646 C CA . ARG A 1 80 ? 19.190 2.529 -18.251 1.00 79.44 80 ARG A CA 1
ATOM 647 C C . ARG A 1 80 ? 20.152 1.449 -18.745 1.00 79.44 80 ARG A C 1
ATOM 649 O O . ARG A 1 80 ? 20.704 1.608 -19.827 1.00 79.44 80 ARG A O 1
ATOM 656 N N . ALA A 1 81 ? 20.354 0.367 -17.995 1.00 79.62 81 ALA A N 1
ATOM 657 C CA . ALA A 1 81 ? 21.194 -0.746 -18.440 1.00 79.62 81 ALA A CA 1
ATOM 658 C C . ALA A 1 81 ? 20.663 -1.374 -19.744 1.00 79.62 81 ALA A C 1
ATOM 660 O O . ALA A 1 81 ? 21.436 -1.561 -20.679 1.00 79.62 81 ALA A O 1
ATOM 661 N N . ASP A 1 82 ? 19.349 -1.595 -19.838 1.00 80.06 82 ASP A N 1
ATOM 662 C CA . ASP A 1 82 ? 18.678 -2.174 -21.010 1.00 80.06 82 ASP A CA 1
ATOM 663 C C . ASP A 1 82 ? 18.702 -1.257 -22.247 1.00 80.06 82 ASP A C 1
ATOM 665 O O . ASP A 1 82 ? 18.619 -1.722 -23.384 1.00 80.06 82 ASP A O 1
ATOM 669 N N . PHE A 1 83 ? 18.770 0.061 -22.053 1.00 76.69 83 PHE A N 1
ATOM 670 C CA . PHE A 1 83 ? 18.972 1.027 -23.136 1.00 76.69 83 PHE A CA 1
ATOM 671 C C . PHE A 1 83 ? 20.388 0.915 -23.712 1.00 76.69 83 PHE A C 1
ATOM 673 O O . PHE A 1 83 ? 20.564 0.788 -24.922 1.00 76.69 83 PHE A O 1
ATOM 680 N N . TRP A 1 84 ? 21.399 0.898 -22.839 1.00 73.31 84 TRP A N 1
ATOM 681 C CA . TRP A 1 84 ? 22.797 0.799 -23.257 1.00 73.31 84 TRP A CA 1
ATOM 682 C C . TRP A 1 84 ? 23.133 -0.548 -23.898 1.00 73.31 84 TRP A C 1
ATOM 684 O O . TRP A 1 84 ? 23.907 -0.580 -24.850 1.00 73.31 84 TRP A O 1
ATOM 694 N N . THR A 1 85 ? 22.555 -1.656 -23.428 1.00 75.00 85 THR A N 1
ATOM 695 C CA . THR A 1 85 ? 22.754 -2.969 -24.063 1.00 75.00 85 THR A CA 1
ATOM 696 C C . THR A 1 85 ? 22.150 -3.022 -25.462 1.00 75.00 85 THR A C 1
ATOM 698 O O . THR A 1 85 ? 22.811 -3.515 -26.372 1.00 75.00 85 THR A O 1
ATOM 701 N N . ARG A 1 86 ? 20.950 -2.460 -25.666 1.00 73.00 86 ARG A N 1
ATOM 702 C CA . ARG A 1 86 ? 20.305 -2.403 -26.988 1.00 73.00 86 ARG A CA 1
ATOM 703 C C . ARG A 1 86 ? 21.085 -1.550 -27.987 1.00 73.00 86 ARG A C 1
ATOM 705 O O . ARG A 1 86 ? 21.397 -2.041 -29.067 1.00 73.00 86 ARG A O 1
ATOM 712 N N . HIS A 1 87 ? 21.498 -0.342 -27.601 1.00 66.56 87 HIS A N 1
ATOM 713 C CA . HIS A 1 87 ? 22.295 0.518 -28.484 1.00 66.56 87 HIS A CA 1
ATOM 714 C C . HIS A 1 87 ? 23.696 -0.032 -28.776 1.00 66.56 87 HIS A C 1
ATOM 716 O O . HIS A 1 87 ? 24.225 0.170 -29.866 1.00 66.56 87 HIS A O 1
ATOM 722 N N . ARG A 1 88 ? 24.304 -0.775 -27.842 1.00 60.12 88 ARG A N 1
ATOM 723 C CA . ARG A 1 88 ? 25.595 -1.436 -28.085 1.00 60.12 88 ARG A CA 1
ATOM 724 C C . ARG A 1 88 ? 25.485 -2.580 -29.097 1.00 60.12 88 ARG A C 1
ATOM 726 O O . ARG A 1 88 ? 26.444 -2.835 -29.812 1.00 60.12 88 ARG A O 1
ATOM 733 N N . SER A 1 89 ? 24.346 -3.269 -29.157 1.00 56.53 89 SER A N 1
ATOM 734 C CA . SER A 1 89 ? 24.110 -4.360 -30.110 1.00 56.53 89 SER A CA 1
ATOM 735 C C . SER A 1 89 ? 23.768 -3.881 -31.523 1.00 56.53 89 SER A C 1
ATOM 737 O O . SER A 1 89 ? 24.057 -4.598 -32.477 1.00 56.53 89 SER A O 1
ATOM 739 N N . GLU A 1 90 ? 23.182 -2.692 -31.674 1.00 57.44 90 GLU A N 1
ATOM 740 C CA . GLU A 1 90 ? 22.968 -2.067 -32.990 1.00 57.44 90 GLU A CA 1
ATOM 741 C C . GLU A 1 90 ? 24.298 -1.640 -33.624 1.00 57.44 90 GLU A C 1
ATOM 743 O O . GLU A 1 90 ? 24.529 -1.898 -34.799 1.00 57.44 90 GLU A O 1
ATOM 748 N N . HIS A 1 91 ? 25.231 -1.121 -32.824 1.00 53.03 91 HIS A N 1
ATOM 749 C CA . HIS A 1 91 ? 26.517 -0.609 -33.308 1.00 53.03 91 HIS A CA 1
ATOM 750 C C . HIS A 1 91 ? 27.519 -1.681 -33.796 1.00 53.03 91 HIS A C 1
ATOM 752 O O . HIS A 1 91 ? 28.577 -1.329 -34.310 1.00 53.03 91 HIS A O 1
ATOM 758 N N . VAL A 1 92 ? 27.222 -2.974 -33.610 1.00 55.22 92 VAL A N 1
ATOM 759 C CA . VAL A 1 92 ? 28.083 -4.110 -34.013 1.00 55.22 92 VAL A CA 1
ATOM 760 C C . VAL A 1 92 ? 27.640 -4.729 -35.346 1.00 55.22 92 VAL A C 1
ATOM 762 O O . VAL A 1 92 ? 28.383 -5.508 -35.928 1.00 55.22 92 VAL A O 1
ATOM 765 N N . LYS A 1 93 ? 26.444 -4.399 -35.852 1.00 53.12 93 LYS A N 1
ATOM 766 C CA . LYS A 1 93 ? 25.932 -4.961 -37.117 1.00 53.12 93 LYS A CA 1
ATOM 767 C C . LYS A 1 93 ? 26.364 -4.192 -38.369 1.00 53.12 93 LYS A C 1
ATOM 769 O O . LYS A 1 93 ? 26.213 -4.730 -39.460 1.00 53.12 93 LYS A O 1
ATOM 774 N N . ASP A 1 94 ? 26.920 -2.995 -38.195 1.00 52.25 94 ASP A N 1
ATOM 775 C CA . ASP A 1 94 ? 27.383 -2.118 -39.280 1.00 52.25 94 ASP A CA 1
ATOM 776 C C . ASP A 1 94 ? 28.922 -2.121 -39.440 1.00 52.25 94 ASP A C 1
ATOM 778 O O . ASP A 1 94 ? 29.499 -1.175 -39.975 1.00 52.25 94 ASP A O 1
ATOM 782 N N . SER A 1 95 ? 29.615 -3.154 -38.946 1.00 47.81 95 SER A N 1
ATOM 783 C CA . SER A 1 95 ? 31.057 -3.392 -39.163 1.00 47.81 95 SER A CA 1
ATOM 784 C C . SER A 1 95 ? 31.274 -4.728 -39.854 1.00 47.81 95 SER A C 1
ATOM 786 O O . SER A 1 95 ? 32.162 -4.781 -40.731 1.00 47.81 95 SER A O 1
#

Foldseek 3Di:
DDDPPPDDVLNVLVVVVVVQLVVLVVVLLVPLVVSLVSQLVSLVVCVVVVNDDPVRSVVSNVVSVVSSVVSVVVVVVVVVVVVVVVVVVVVVVVD